Protein AF-A0A090Q521-F1 (afdb_monomer_lite)

Radius of gyration: 12.3 Å; chains: 1; bounding box: 33×26×32 Å

Secondary structure (DSSP, 8-state):
--EEEEESTTS-TT-SB-EEEPGGG--EESBGGGS--BSSPPBTTTBBTTEEEEEHHHHGGG-EEEEETTEEEEEE-B--HHHHHHTT-HHHHHH---

pLDDT: mean 95.02, std 4.48, range [63.91, 98.19]

Sequence (98 aa):
MSNYVISLKHTGKSEPVVTLWRANNAGYCCDIDRAGIYENPEEGYHIDDLNIARPKYMVDPLLKKMSYGDFKDRLMLPNTKDVWNALGHKEMAEWVTN

Structure (mmCIF, N/CA/C/O backbone):
data_AF-A0A090Q521-F1
#
_entry.id   AF-A0A090Q521-F1
#
loop_
_atom_site.group_PDB
_atom_site.id
_atom_site.type_symbol
_atom_site.label_atom_id
_atom_site.label_alt_id
_atom_site.label_comp_id
_atom_site.label_asym_id
_atom_site.label_entity_id
_atom_site.label_seq_id
_atom_site.pdbx_PDB_ins_code
_atom_site.Cartn_x
_atom_site.Cartn_y
_atom_site.Cartn_z
_atom_site.occupancy
_atom_site.B_iso_or_equiv
_atom_site.auth_seq_id
_atom_site.auth_comp_id
_atom_site.auth_asym_id
_atom_site.auth_atom_id
_atom_site.pdbx_PDB_model_num
ATOM 1 N N . MET A 1 1 ? 3.956 -11.009 -13.190 1.00 77.94 1 MET A N 1
ATOM 2 C CA . MET A 1 1 ? 2.792 -10.947 -12.267 1.00 77.94 1 MET A CA 1
ATOM 3 C C . MET A 1 1 ? 2.567 -9.484 -11.941 1.00 77.94 1 MET A C 1
ATOM 5 O O . MET A 1 1 ? 3.551 -8.789 -11.761 1.00 77.94 1 MET A O 1
ATOM 9 N N . SER A 1 2 ? 1.330 -8.997 -11.901 1.00 94.75 2 SER A N 1
ATOM 10 C CA . SER A 1 2 ? 1.056 -7.577 -11.646 1.00 94.75 2 SER A CA 1
ATOM 11 C C . SER A 1 2 ? 1.271 -7.210 -10.174 1.00 94.75 2 SER A C 1
ATOM 13 O O . SER A 1 2 ? 0.744 -7.891 -9.292 1.00 94.75 2 SER A O 1
ATOM 15 N N . ASN A 1 3 ? 2.007 -6.132 -9.912 1.00 97.62 3 ASN A N 1
ATOM 16 C CA . ASN A 1 3 ? 2.322 -5.634 -8.573 1.00 97.62 3 ASN A CA 1
ATOM 17 C C . ASN A 1 3 ? 1.835 -4.199 -8.384 1.00 97.62 3 ASN A C 1
ATOM 19 O O . ASN A 1 3 ? 1.801 -3.418 -9.335 1.00 97.62 3 ASN A O 1
ATOM 23 N N . TYR A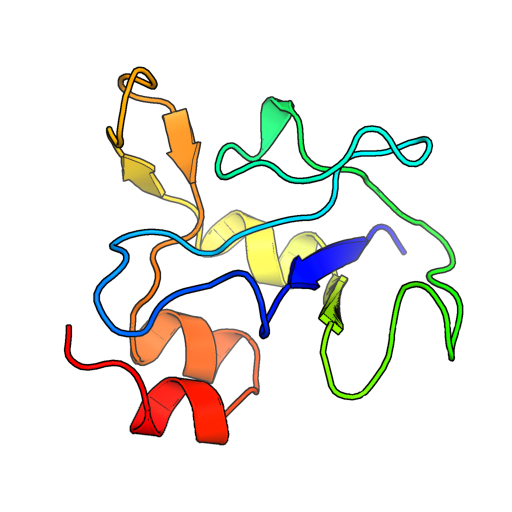 1 4 ? 1.542 -3.854 -7.136 1.00 98.12 4 TYR A N 1
ATOM 24 C CA . TYR A 1 4 ? 1.492 -2.472 -6.675 1.00 98.12 4 TYR A CA 1
ATOM 25 C C . TYR A 1 4 ? 2.805 -2.116 -5.996 1.00 98.12 4 TYR A C 1
ATOM 27 O O . TYR A 1 4 ? 3.415 -2.968 -5.349 1.00 98.12 4 TYR A O 1
ATOM 35 N N . VAL A 1 5 ? 3.210 -0.854 -6.111 1.00 97.94 5 VAL A N 1
ATOM 36 C CA . VAL A 1 5 ? 4.341 -0.308 -5.360 1.00 97.94 5 VAL A CA 1
ATOM 37 C C . VAL A 1 5 ? 3.792 0.551 -4.227 1.00 97.94 5 VAL A C 1
ATOM 39 O O . VAL A 1 5 ? 3.022 1.487 -4.448 1.00 97.94 5 VAL A O 1
ATOM 42 N N . ILE A 1 6 ? 4.162 0.184 -3.007 1.00 97.88 6 ILE A N 1
ATOM 43 C CA . ILE A 1 6 ? 3.742 0.792 -1.750 1.00 97.88 6 ILE A CA 1
ATOM 44 C C . ILE A 1 6 ? 4.895 1.649 -1.240 1.00 97.88 6 ILE A C 1
ATOM 46 O O . ILE A 1 6 ? 6.012 1.154 -1.106 1.00 97.88 6 ILE A O 1
ATOM 50 N N . SER A 1 7 ? 4.623 2.911 -0.918 1.00 97.12 7 SER A N 1
ATOM 51 C CA . SER A 1 7 ? 5.625 3.800 -0.337 1.00 97.12 7 SER A CA 1
ATOM 52 C C . SER A 1 7 ? 5.596 3.740 1.183 1.00 97.12 7 SER A C 1
ATOM 54 O O . SER A 1 7 ? 4.618 4.143 1.814 1.00 97.12 7 SER A O 1
ATOM 56 N N . LEU A 1 8 ? 6.696 3.286 1.777 1.00 96.00 8 LEU A N 1
ATOM 57 C CA . LEU A 1 8 ? 6.914 3.306 3.221 1.00 96.00 8 LEU A CA 1
ATOM 58 C C . LEU A 1 8 ? 7.172 4.740 3.696 1.00 96.00 8 LEU A C 1
ATOM 60 O O . LEU A 1 8 ? 6.585 5.190 4.673 1.00 96.00 8 LEU A O 1
ATOM 64 N N . LYS A 1 9 ? 7.987 5.497 2.948 1.00 94.38 9 LYS A N 1
ATOM 65 C CA . LYS A 1 9 ? 8.361 6.881 3.290 1.00 94.38 9 LYS A CA 1
ATOM 66 C C . LYS A 1 9 ? 7.179 7.848 3.301 1.00 94.38 9 LYS A C 1
ATOM 68 O O . LYS A 1 9 ? 7.136 8.755 4.128 1.00 94.38 9 LYS A O 1
ATOM 73 N N . HIS A 1 10 ? 6.256 7.693 2.354 1.00 94.81 10 HIS A N 1
ATOM 74 C CA . HIS A 1 10 ? 5.099 8.579 2.214 1.00 94.81 10 HIS A CA 1
ATOM 75 C C . HIS A 1 10 ? 3.847 8.058 2.927 1.00 94.81 10 HIS A C 1
ATOM 77 O O . HIS A 1 10 ? 2.799 8.699 2.847 1.00 94.81 10 HIS A O 1
ATOM 83 N N . THR A 1 11 ? 3.932 6.926 3.629 1.00 95.25 11 THR A N 1
ATOM 84 C CA . THR A 1 11 ? 2.872 6.480 4.538 1.00 95.25 11 THR A CA 1
ATOM 85 C C . THR A 1 11 ? 3.215 6.942 5.948 1.00 95.25 11 THR A C 1
ATOM 87 O O . THR A 1 11 ? 4.150 6.438 6.558 1.00 95.25 11 THR A O 1
ATOM 90 N N . GLY A 1 12 ? 2.485 7.930 6.468 1.00 92.88 12 GLY A N 1
ATOM 91 C CA . GLY A 1 12 ? 2.696 8.436 7.825 1.00 92.88 12 GLY A CA 1
ATOM 92 C C . GLY A 1 12 ? 2.147 7.495 8.906 1.00 92.88 12 GLY A C 1
ATOM 93 O O . GLY A 1 12 ? 1.231 6.713 8.667 1.00 92.88 12 GLY A O 1
ATOM 94 N N . LYS A 1 13 ? 2.679 7.603 10.130 1.00 93.44 13 LYS A N 1
ATOM 95 C CA . LYS A 1 13 ? 2.367 6.693 11.255 1.00 93.44 13 LYS A CA 1
ATOM 96 C C . LYS A 1 13 ? 0.893 6.682 11.635 1.00 93.44 13 LYS A C 1
ATOM 98 O O . LYS A 1 13 ? 0.342 5.653 12.004 1.00 93.44 13 LYS A O 1
ATOM 103 N N . SER A 1 14 ? 0.296 7.864 11.585 1.00 92.00 14 SER A N 1
ATOM 104 C CA . SER A 1 14 ? -1.088 8.123 11.971 1.00 92.00 14 SER A CA 1
ATOM 105 C C . SER A 1 14 ? -1.990 8.330 10.758 1.00 92.00 14 SER A C 1
ATOM 107 O O . SER A 1 14 ? -3.163 8.656 10.926 1.00 92.00 14 SER A O 1
ATOM 109 N N . GLU A 1 15 ? -1.456 8.157 9.544 1.00 93.44 15 GLU A N 1
ATOM 110 C CA . GLU A 1 15 ? -2.281 8.204 8.345 1.00 93.44 15 GLU A CA 1
ATOM 111 C C . GLU A 1 15 ? -3.210 6.992 8.340 1.00 93.44 15 GLU A C 1
ATOM 113 O O . GLU A 1 15 ? -2.762 5.885 8.633 1.00 93.44 15 GLU A O 1
ATOM 118 N N . PRO A 1 16 ? -4.499 7.149 8.016 1.00 95.50 16 PRO A N 1
ATOM 119 C CA . PRO A 1 16 ? -5.439 6.032 8.036 1.00 95.50 16 PRO A CA 1
ATOM 120 C C . PRO A 1 16 ? -5.265 5.086 6.838 1.00 95.50 16 PRO A C 1
ATOM 122 O O . PRO A 1 16 ? -5.815 3.983 6.839 1.00 95.50 16 PRO A O 1
ATOM 125 N N . VAL A 1 17 ? -4.519 5.503 5.810 1.00 97.25 17 VAL A N 1
ATOM 126 C CA . VAL A 1 17 ? -4.372 4.798 4.532 1.00 97.25 17 VAL A CA 1
ATOM 127 C C . VAL A 1 17 ? -2.914 4.740 4.090 1.00 97.25 17 VAL A C 1
ATOM 129 O O . VAL A 1 17 ? -2.122 5.628 4.394 1.00 97.25 17 VAL A O 1
ATOM 132 N N . VAL A 1 18 ? -2.567 3.667 3.385 1.00 97.50 18 VAL A N 1
ATOM 133 C CA . VAL A 1 18 ? -1.235 3.439 2.821 1.00 97.50 18 VAL A CA 1
ATOM 134 C C . VAL A 1 18 ? -1.077 4.212 1.513 1.00 97.50 18 VAL A C 1
ATOM 136 O O . VAL A 1 18 ? -1.994 4.264 0.690 1.00 97.50 18 VAL A O 1
ATOM 139 N N . THR A 1 19 ? 0.111 4.772 1.301 1.00 97.75 19 THR A N 1
ATOM 140 C CA . THR A 1 19 ? 0.467 5.495 0.080 1.00 97.75 19 THR A CA 1
ATOM 141 C C . THR A 1 19 ? 1.022 4.546 -0.985 1.00 97.75 19 THR A C 1
ATOM 143 O O . THR A 1 19 ? 1.909 3.735 -0.726 1.00 97.75 19 THR A O 1
ATOM 146 N N . LEU A 1 20 ? 0.525 4.678 -2.212 1.00 97.75 20 LEU A N 1
ATOM 147 C CA . LEU A 1 20 ? 0.882 3.886 -3.388 1.00 97.75 20 LEU A CA 1
ATOM 148 C C . LEU A 1 20 ? 1.539 4.770 -4.453 1.00 97.75 20 LEU A C 1
ATOM 150 O O . LEU A 1 20 ? 1.257 5.967 -4.542 1.00 97.75 20 LEU A O 1
ATOM 154 N N . TRP A 1 21 ? 2.388 4.184 -5.292 1.00 97.69 21 TRP A N 1
ATOM 155 C CA . TRP A 1 21 ? 2.908 4.860 -6.482 1.00 97.69 21 TRP A CA 1
ATOM 156 C C . TRP A 1 21 ? 1.880 4.858 -7.609 1.00 97.69 21 TRP A C 1
ATOM 158 O O . TRP A 1 21 ? 1.167 3.875 -7.817 1.00 97.69 21 TRP A O 1
ATOM 168 N N . ARG A 1 22 ? 1.851 5.942 -8.385 1.00 97.38 22 ARG A N 1
ATOM 169 C CA . ARG A 1 22 ? 1.132 6.021 -9.659 1.00 97.38 22 ARG A CA 1
ATOM 170 C C . ARG A 1 22 ? 2.031 5.589 -10.812 1.00 97.38 22 ARG A C 1
ATOM 172 O O . ARG A 1 22 ? 3.238 5.821 -10.790 1.00 97.38 22 ARG A O 1
ATOM 179 N N . ALA A 1 23 ? 1.417 5.055 -11.865 1.00 94.31 23 ALA A N 1
ATOM 180 C CA . ALA A 1 23 ? 2.120 4.734 -13.104 1.00 94.31 23 ALA A CA 1
ATOM 181 C C . ALA A 1 23 ? 2.782 5.973 -13.739 1.00 94.31 23 ALA A C 1
ATOM 183 O O . ALA A 1 23 ? 2.356 7.110 -13.515 1.00 94.31 23 ALA A O 1
ATOM 184 N N . ASN A 1 24 ? 3.787 5.735 -14.589 1.00 89.81 24 ASN A N 1
ATOM 185 C CA . ASN A 1 24 ? 4.445 6.756 -15.414 1.00 89.81 24 ASN A CA 1
ATOM 186 C C . ASN A 1 24 ? 5.004 7.943 -14.611 1.00 89.81 24 ASN A C 1
ATOM 188 O O . ASN A 1 24 ? 4.920 9.087 -15.052 1.00 89.81 24 ASN A O 1
ATOM 192 N N . ASN A 1 25 ? 5.542 7.680 -13.417 1.00 86.19 25 ASN A N 1
ATOM 193 C CA . ASN A 1 25 ? 6.160 8.685 -12.543 1.00 86.19 25 ASN A CA 1
ATOM 194 C C . ASN A 1 25 ? 5.227 9.847 -12.177 1.00 86.19 25 ASN A C 1
ATOM 196 O O . ASN A 1 25 ? 5.676 10.952 -11.882 1.00 86.19 25 ASN A O 1
ATOM 200 N N . ALA A 1 26 ? 3.916 9.595 -12.150 1.00 93.31 26 ALA A N 1
ATOM 201 C CA . ALA A 1 26 ? 2.901 10.603 -11.853 1.00 93.31 26 ALA A CA 1
ATOM 202 C C . ALA A 1 26 ? 2.750 10.908 -10.344 1.00 93.31 26 ALA A C 1
ATOM 204 O O . ALA A 1 26 ? 1.749 11.494 -9.924 1.00 93.31 26 ALA A O 1
ATOM 205 N N . GLY A 1 27 ? 3.726 10.505 -9.523 1.00 94.94 27 GLY A N 1
ATOM 206 C CA . GLY A 1 27 ? 3.740 10.697 -8.074 1.00 94.94 27 GLY A CA 1
ATOM 207 C C . GLY A 1 27 ? 2.971 9.616 -7.314 1.00 94.94 27 GLY A C 1
ATOM 208 O O . GLY A 1 27 ? 2.997 8.445 -7.685 1.00 94.94 27 GLY A O 1
ATOM 209 N N . TYR A 1 28 ? 2.290 10.016 -6.239 1.00 96.38 28 TYR A N 1
ATOM 210 C CA . TYR A 1 28 ? 1.680 9.106 -5.267 1.00 96.38 28 TYR A CA 1
ATOM 211 C C . TYR A 1 28 ? 0.146 9.229 -5.207 1.00 96.38 28 TYR A C 1
ATOM 213 O O . TYR A 1 28 ? -0.448 10.243 -5.595 1.00 96.38 28 TYR A O 1
ATOM 221 N N . CYS A 1 29 ? -0.531 8.189 -4.730 1.00 97.12 29 CYS A N 1
ATOM 222 C CA . CYS A 1 29 ? -1.970 8.171 -4.452 1.00 97.12 29 CYS A CA 1
ATOM 223 C C . CYS A 1 29 ? -2.292 7.307 -3.231 1.00 97.12 29 CYS A C 1
ATOM 225 O O . CYS A 1 29 ? -1.447 6.571 -2.738 1.00 97.12 29 CYS A O 1
ATOM 227 N N . CYS A 1 30 ? -3.533 7.385 -2.764 1.00 96.19 30 CYS A N 1
ATOM 228 C CA . CYS A 1 30 ? -4.076 6.520 -1.714 1.00 96.19 30 CYS A CA 1
ATOM 229 C C . CYS A 1 30 ? -5.241 5.648 -2.212 1.00 96.19 30 CYS A C 1
ATOM 231 O O . CYS A 1 30 ? -5.606 4.681 -1.549 1.00 96.19 30 CYS A O 1
ATOM 233 N N . ASP A 1 31 ? -5.816 5.963 -3.379 1.00 95.00 31 ASP A N 1
ATOM 234 C CA . ASP A 1 31 ? -6.852 5.1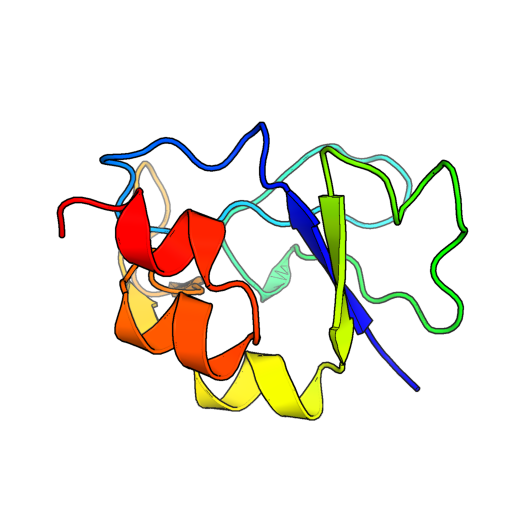63 -4.024 1.00 95.00 31 ASP A CA 1
ATOM 235 C C . ASP A 1 31 ? -6.257 4.178 -5.034 1.00 95.00 31 ASP A C 1
ATOM 237 O O . ASP A 1 31 ? -5.330 4.499 -5.782 1.00 95.00 31 ASP A O 1
ATOM 241 N N . ILE A 1 32 ? -6.812 2.968 -5.059 1.00 96.25 32 I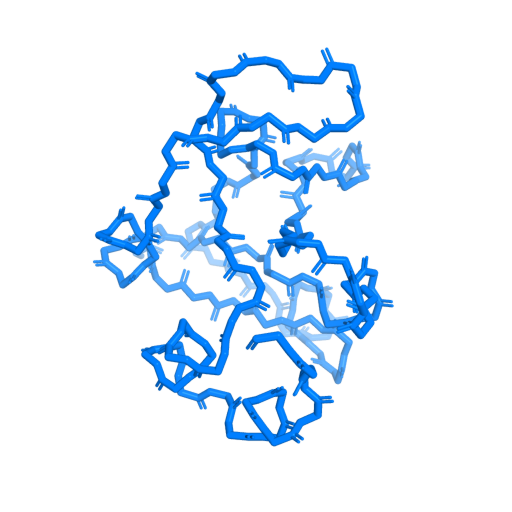LE A N 1
ATOM 242 C CA . ILE A 1 32 ? -6.295 1.884 -5.895 1.00 96.25 32 ILE A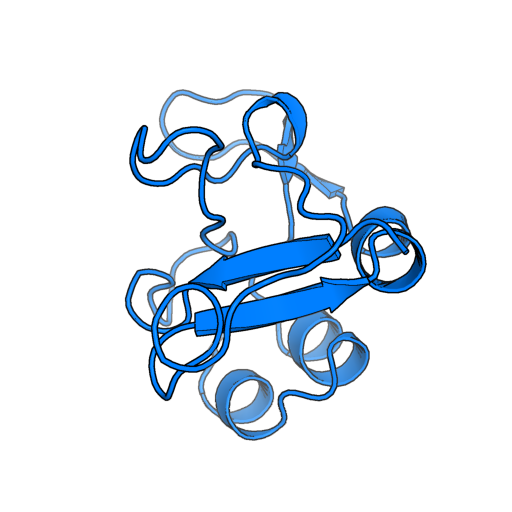 CA 1
ATOM 243 C C . ILE A 1 32 ? -6.525 2.123 -7.393 1.00 96.25 32 ILE A C 1
ATOM 245 O O . ILE A 1 32 ? -5.741 1.646 -8.210 1.00 96.25 32 ILE A O 1
ATOM 249 N N . ASP A 1 33 ? -7.564 2.883 -7.757 1.00 95.19 33 ASP A N 1
ATOM 250 C CA . ASP A 1 33 ? -7.932 3.157 -9.153 1.00 95.19 33 ASP A CA 1
ATOM 251 C C . ASP A 1 33 ? -6.857 3.994 -9.868 1.00 95.19 33 ASP A C 1
ATOM 253 O O . ASP A 1 33 ? -6.714 3.923 -11.088 1.00 95.19 33 ASP A O 1
ATOM 257 N N . ARG A 1 34 ? -6.094 4.793 -9.110 1.00 96.12 34 ARG A N 1
ATOM 258 C CA . ARG A 1 34 ? -4.978 5.609 -9.612 1.00 96.12 34 ARG A CA 1
ATOM 259 C C . ARG A 1 34 ? -3.605 4.975 -9.396 1.00 96.12 34 ARG A C 1
ATOM 261 O O . ARG A 1 34 ? -2.616 5.526 -9.886 1.00 96.12 34 ARG A O 1
ATOM 268 N N . ALA A 1 35 ? -3.529 3.859 -8.675 1.00 97.31 35 ALA A N 1
ATOM 269 C CA . ALA A 1 35 ? -2.271 3.182 -8.401 1.00 97.31 35 ALA A CA 1
ATOM 270 C C . ALA A 1 35 ? -1.686 2.570 -9.681 1.00 97.31 35 ALA A C 1
ATOM 272 O O . ALA A 1 35 ? -2.395 2.003 -10.514 1.00 97.31 35 ALA A O 1
ATOM 273 N N . GLY A 1 36 ? -0.369 2.680 -9.833 1.00 97.38 36 GLY A N 1
ATOM 274 C CA . GLY A 1 36 ? 0.355 2.043 -10.922 1.00 97.38 36 GLY A CA 1
ATOM 275 C C . GLY A 1 36 ? 0.375 0.529 -10.759 1.00 97.38 36 GLY A C 1
ATOM 276 O O . GLY A 1 36 ? 0.516 0.016 -9.649 1.00 97.38 36 GLY A O 1
ATOM 277 N N . ILE A 1 37 ? 0.251 -0.182 -11.879 1.00 97.19 37 ILE A N 1
ATOM 278 C CA . ILE A 1 37 ? 0.368 -1.637 -11.937 1.00 97.19 37 ILE A CA 1
ATOM 279 C C . ILE A 1 37 ? 1.654 -1.979 -12.683 1.00 97.19 37 ILE A C 1
ATOM 281 O O . ILE A 1 37 ? 1.822 -1.597 -13.839 1.00 97.19 37 ILE A O 1
ATOM 285 N N . TYR A 1 38 ? 2.542 -2.720 -12.023 1.00 96.00 38 TYR A N 1
ATOM 286 C CA . TYR A 1 38 ? 3.889 -3.007 -12.509 1.00 96.00 38 TYR A CA 1
ATOM 287 C C . TYR A 1 38 ? 4.083 -4.512 -12.669 1.00 96.00 38 TYR A C 1
ATOM 289 O O . TYR A 1 38 ? 4.007 -5.266 -11.697 1.00 96.00 38 TYR A O 1
ATOM 297 N N . GLU A 1 39 ? 4.330 -4.974 -13.893 1.00 95.69 39 GLU A N 1
ATOM 298 C CA . GLU A 1 39 ? 4.601 -6.396 -14.147 1.00 95.69 39 GLU A CA 1
ATOM 299 C C . GLU A 1 39 ? 5.994 -6.813 -13.675 1.00 95.69 39 GLU A C 1
ATOM 301 O O . GLU A 1 39 ? 6.152 -7.901 -13.122 1.00 95.69 39 GLU A O 1
ATOM 306 N N . ASN A 1 40 ? 6.969 -5.920 -13.866 1.00 94.31 40 ASN A N 1
ATOM 307 C CA . ASN A 1 40 ? 8.372 -6.100 -13.513 1.00 94.31 40 ASN A CA 1
ATOM 308 C C . ASN A 1 40 ? 8.842 -4.851 -12.746 1.00 94.31 40 ASN A C 1
ATOM 310 O O . ASN A 1 40 ? 9.423 -3.954 -13.353 1.00 94.31 40 ASN A O 1
ATOM 314 N N . PRO A 1 41 ? 8.506 -4.719 -11.450 1.00 93.94 41 PRO A N 1
ATOM 315 C CA . PRO A 1 41 ? 9.047 -3.643 -10.627 1.00 93.94 41 PRO A CA 1
ATOM 316 C C . PRO A 1 41 ? 10.582 -3.731 -10.587 1.00 93.94 41 PRO A C 1
ATOM 318 O O . PRO A 1 41 ? 11.153 -4.819 -10.590 1.00 93.94 41 PRO A O 1
ATOM 321 N N . GLU A 1 42 ? 11.234 -2.574 -10.577 1.00 94.25 42 GLU A N 1
ATOM 322 C CA . GLU A 1 42 ? 12.686 -2.438 -10.737 1.00 94.25 42 GLU A CA 1
ATOM 323 C C . GLU A 1 42 ? 13.362 -2.233 -9.375 1.00 94.25 42 GLU A C 1
ATOM 325 O O . GLU A 1 42 ? 12.976 -1.336 -8.621 1.00 94.25 42 GLU A O 1
ATOM 330 N N . GLU A 1 43 ? 14.378 -3.041 -9.070 1.00 95.19 43 GLU A N 1
ATOM 331 C CA . GLU A 1 43 ? 15.228 -2.882 -7.881 1.00 95.19 43 GLU A CA 1
ATOM 332 C C . GLU A 1 43 ? 16.043 -1.584 -7.958 1.00 95.19 43 GLU A C 1
ATOM 334 O O . GLU A 1 43 ? 16.578 -1.231 -9.009 1.00 95.19 43 GLU A O 1
ATOM 339 N N . GLY A 1 44 ? 16.134 -0.860 -6.844 1.00 92.00 44 GLY A N 1
ATOM 340 C CA . GLY A 1 44 ? 16.770 0.457 -6.769 1.00 92.00 44 GLY A CA 1
ATOM 341 C C . GLY A 1 44 ? 15.933 1.601 -7.352 1.00 92.00 44 GLY A C 1
ATOM 342 O O . GLY A 1 44 ? 16.391 2.744 -7.335 1.00 92.00 44 GLY A O 1
ATOM 343 N N . TYR A 1 45 ? 14.725 1.316 -7.857 1.00 90.94 45 TYR A N 1
ATOM 344 C CA . TYR A 1 45 ? 13.796 2.338 -8.340 1.00 90.94 45 TYR A CA 1
ATOM 345 C C . TYR A 1 45 ? 12.389 2.198 -7.756 1.00 90.94 45 TYR A C 1
ATOM 347 O O . TYR A 1 45 ? 11.937 3.065 -7.016 1.00 90.94 45 TYR A O 1
ATOM 355 N N . HIS A 1 46 ? 11.698 1.103 -8.067 1.00 93.56 46 HIS A N 1
ATOM 356 C CA . HIS A 1 46 ? 10.380 0.790 -7.511 1.00 93.56 46 HIS A CA 1
ATOM 357 C C . HIS A 1 46 ? 10.482 0.053 -6.169 1.00 93.56 46 HIS A C 1
ATOM 359 O O . HIS A 1 46 ? 9.549 0.096 -5.368 1.00 93.56 46 HIS A O 1
ATOM 365 N N . ILE A 1 47 ? 11.584 -0.668 -5.962 1.00 95.19 47 ILE A N 1
ATOM 366 C CA . ILE A 1 47 ? 11.862 -1.460 -4.766 1.00 95.19 47 ILE A CA 1
ATOM 367 C C . ILE A 1 47 ? 13.168 -0.945 -4.167 1.00 95.19 47 ILE A C 1
ATOM 369 O O . ILE A 1 47 ? 14.205 -0.980 -4.825 1.00 95.19 47 ILE A O 1
ATOM 373 N N . ASP A 1 48 ? 13.100 -0.435 -2.944 1.00 94.94 48 ASP A N 1
ATOM 374 C CA . ASP A 1 48 ? 14.232 0.079 -2.174 1.00 94.94 48 ASP A CA 1
ATOM 375 C C . ASP A 1 48 ? 13.859 0.150 -0.679 1.00 94.94 48 ASP A C 1
ATOM 377 O O . ASP A 1 48 ? 12.794 -0.306 -0.263 1.00 94.94 48 ASP A O 1
ATOM 381 N N . ASP A 1 49 ? 14.709 0.757 0.150 1.00 93.44 49 ASP A N 1
ATOM 382 C CA . ASP A 1 49 ? 14.438 0.922 1.588 1.00 93.44 49 ASP A CA 1
ATOM 383 C C . ASP A 1 49 ? 13.204 1.799 1.883 1.00 93.44 49 ASP A C 1
ATOM 385 O O . ASP A 1 49 ? 12.723 1.866 3.014 1.00 93.44 49 ASP A O 1
ATOM 389 N N . LEU A 1 50 ? 12.692 2.517 0.882 1.00 94.50 50 LEU A N 1
ATOM 390 C CA . LEU A 1 50 ? 11.595 3.467 1.018 1.00 94.50 50 LEU A CA 1
ATOM 391 C C . LEU A 1 50 ? 10.296 2.947 0.399 1.00 94.50 50 LEU A C 1
ATOM 393 O O . LEU A 1 50 ? 9.238 3.535 0.655 1.00 94.50 50 LEU A O 1
ATOM 397 N N . ASN A 1 51 ? 10.353 1.888 -0.411 1.00 96.56 51 ASN A N 1
ATOM 398 C CA . ASN A 1 51 ? 9.242 1.387 -1.206 1.00 96.56 51 ASN A CA 1
ATOM 399 C C . ASN A 1 51 ? 9.311 -0.132 -1.389 1.00 96.56 51 ASN A C 1
ATOM 401 O O . ASN A 1 51 ? 10.358 -0.707 -1.665 1.00 96.56 51 ASN A O 1
ATOM 405 N N . ILE A 1 52 ? 8.153 -0.787 -1.323 1.00 96.94 52 ILE A N 1
ATOM 406 C CA . ILE A 1 52 ? 8.037 -2.229 -1.557 1.00 96.94 52 ILE A CA 1
ATOM 407 C C . ILE A 1 52 ? 7.077 -2.512 -2.705 1.00 96.94 52 ILE A C 1
ATOM 409 O O . ILE A 1 52 ? 6.009 -1.910 -2.799 1.00 96.94 52 ILE A O 1
ATOM 413 N N . ALA A 1 53 ? 7.400 -3.500 -3.536 1.00 97.50 53 ALA A N 1
ATOM 414 C CA . ALA A 1 53 ? 6.442 -4.063 -4.479 1.00 97.50 53 ALA A CA 1
ATOM 415 C C . ALA A 1 53 ? 5.716 -5.257 -3.851 1.00 97.50 53 ALA A C 1
ATOM 417 O O . ALA A 1 53 ? 6.340 -6.131 -3.237 1.00 97.50 53 ALA A O 1
ATOM 418 N N . ARG A 1 54 ? 4.390 -5.314 -4.003 1.00 97.56 54 ARG A N 1
ATOM 419 C CA . ARG A 1 54 ? 3.582 -6.459 -3.569 1.00 97.56 54 ARG A CA 1
ATOM 420 C C . ARG A 1 54 ? 2.627 -6.921 -4.665 1.00 97.56 54 ARG A C 1
ATOM 422 O O . ARG A 1 54 ? 2.018 -6.079 -5.332 1.00 97.56 54 ARG A O 1
ATOM 429 N N . PRO A 1 55 ? 2.461 -8.245 -4.847 1.00 97.06 55 PRO A N 1
ATOM 430 C CA . PRO A 1 55 ? 1.565 -8.765 -5.864 1.00 97.06 55 PRO A CA 1
ATOM 431 C C . PRO A 1 55 ? 0.126 -8.302 -5.659 1.00 97.06 55 PRO A C 1
ATOM 433 O O . PRO A 1 55 ? -0.398 -8.315 -4.545 1.00 97.06 55 PRO A O 1
ATOM 436 N N . LYS A 1 56 ? -0.551 -7.979 -6.759 1.00 97.19 56 LYS A N 1
ATOM 437 C CA . LYS A 1 56 ? -1.939 -7.511 -6.753 1.00 97.19 56 LYS A CA 1
ATOM 438 C C . LYS A 1 56 ? -2.890 -8.486 -6.048 1.00 97.19 56 LYS A C 1
ATOM 440 O O . LYS A 1 56 ? -3.721 -8.052 -5.264 1.00 97.19 56 LYS A O 1
ATOM 445 N N . TYR A 1 57 ? -2.702 -9.798 -6.221 1.00 96.25 57 TYR A N 1
ATOM 446 C CA . TYR A 1 57 ? -3.521 -10.816 -5.544 1.00 96.25 57 TYR A CA 1
ATOM 447 C C . TYR A 1 57 ? -3.387 -10.805 -4.010 1.00 96.25 57 TYR A C 1
ATOM 449 O O . TYR A 1 57 ? -4.278 -11.291 -3.321 1.00 96.25 57 TYR A O 1
ATOM 457 N N . MET A 1 58 ? -2.275 -10.290 -3.475 1.00 97.00 58 MET A N 1
ATOM 458 C CA . MET A 1 58 ? -2.048 -10.142 -2.036 1.00 97.00 58 MET A CA 1
ATOM 459 C C . MET A 1 58 ? -2.665 -8.841 -1.514 1.00 97.00 58 MET A C 1
ATOM 461 O O . MET A 1 58 ? -3.177 -8.812 -0.401 1.00 97.00 58 MET A O 1
ATOM 465 N N . VAL A 1 59 ? -2.628 -7.774 -2.318 1.00 97.75 59 VAL A N 1
ATOM 466 C CA . VAL A 1 59 ? -3.110 -6.439 -1.934 1.00 97.75 59 VAL A CA 1
ATOM 467 C C . VAL A 1 59 ? -4.626 -6.308 -2.087 1.00 97.75 59 VAL A C 1
ATOM 469 O O . VAL A 1 59 ? -5.281 -5.805 -1.179 1.00 97.75 59 VAL A O 1
ATOM 472 N N . ASP A 1 60 ? -5.196 -6.772 -3.202 1.00 97.81 60 ASP A N 1
ATOM 473 C CA . ASP A 1 60 ? -6.616 -6.586 -3.534 1.00 97.81 60 ASP A CA 1
ATOM 474 C C . ASP A 1 60 ? -7.584 -7.049 -2.428 1.00 97.81 60 ASP A C 1
ATOM 476 O O . ASP A 1 60 ? -8.517 -6.304 -2.122 1.00 97.81 60 ASP A O 1
ATOM 480 N N . PRO A 1 61 ? -7.382 -8.212 -1.771 1.00 98.12 61 PRO A N 1
ATOM 481 C CA . PRO A 1 61 ? -8.268 -8.666 -0.696 1.00 98.12 61 PRO A CA 1
ATOM 482 C C . PRO A 1 61 ? -8.230 -7.795 0.569 1.00 98.12 61 PRO A C 1
ATOM 484 O O . PRO A 1 61 ? -9.112 -7.912 1.416 1.00 98.12 61 PRO A O 1
ATOM 487 N N . LEU A 1 62 ? -7.206 -6.951 0.725 1.00 98.19 62 LEU A N 1
ATOM 488 C CA . LEU A 1 62 ? -7.000 -6.098 1.900 1.00 98.19 62 LEU A CA 1
ATOM 489 C C . LEU A 1 62 ? -7.641 -4.712 1.741 1.00 98.19 62 LEU A C 1
ATOM 491 O O . LEU A 1 62 ? -7.709 -3.947 2.707 1.00 98.19 62 LEU A O 1
ATOM 495 N N . LEU A 1 63 ? -8.102 -4.377 0.534 1.00 97.94 63 LEU A N 1
ATOM 496 C CA . LEU A 1 63 ? -8.699 -3.083 0.232 1.00 97.94 63 LEU A CA 1
ATOM 497 C C . LEU A 1 63 ? -10.036 -2.911 0.953 1.00 97.94 63 LEU A C 1
ATOM 499 O O . LEU A 1 63 ? -10.867 -3.818 1.014 1.00 97.94 63 LEU A O 1
ATOM 503 N N . LYS A 1 64 ? -10.280 -1.699 1.449 1.00 97.94 64 LYS A N 1
ATOM 504 C CA . LYS A 1 64 ? -11.561 -1.305 2.042 1.00 97.94 64 LYS A CA 1
ATOM 505 C C . LYS A 1 64 ? -12.067 -0.035 1.382 1.00 97.94 64 LYS A C 1
ATOM 507 O O . LYS A 1 64 ? -11.286 0.826 0.985 1.00 97.94 64 LYS A O 1
ATOM 512 N N . LYS A 1 65 ? -13.393 0.094 1.284 1.00 97.94 65 LYS A N 1
ATOM 513 C CA . LYS A 1 65 ? -14.009 1.379 0.945 1.00 97.94 65 LYS A CA 1
ATOM 514 C C . LYS A 1 65 ? -13.808 2.332 2.116 1.00 97.94 65 LYS A C 1
ATOM 516 O O . LYS A 1 65 ? -14.249 2.041 3.225 1.00 97.94 65 LYS A O 1
ATOM 521 N N . MET A 1 66 ? -13.115 3.433 1.865 1.00 96.56 66 MET A N 1
ATOM 522 C CA . MET A 1 66 ? -12.752 4.436 2.859 1.00 96.56 66 MET A CA 1
ATOM 523 C C . MET A 1 66 ? -12.889 5.838 2.262 1.00 96.56 66 MET A C 1
ATOM 525 O O . MET A 1 66 ? -12.940 6.018 1.043 1.00 96.56 66 MET A O 1
ATOM 529 N N . SER A 1 67 ? -12.941 6.833 3.143 1.00 95.69 67 SER A N 1
ATOM 530 C CA . SER A 1 67 ? -12.863 8.245 2.775 1.00 95.69 67 SER A CA 1
ATOM 531 C C . SER A 1 67 ? -11.659 8.872 3.469 1.00 95.69 67 SER A C 1
ATOM 533 O O . SER A 1 67 ? -11.449 8.639 4.659 1.00 95.69 67 SER A O 1
ATOM 535 N N . TYR A 1 68 ? -10.865 9.639 2.728 1.00 94.06 68 TYR A N 1
ATOM 536 C CA . TYR A 1 68 ? -9.648 10.279 3.224 1.00 94.06 68 TYR A CA 1
ATOM 537 C C . TYR A 1 68 ? -9.300 11.500 2.363 1.00 94.06 68 TYR A C 1
ATOM 539 O O . TYR A 1 68 ? -9.282 11.412 1.134 1.00 94.06 68 TYR A O 1
ATOM 547 N N . GLY A 1 69 ? -9.041 12.644 3.004 1.00 90.81 69 GLY A N 1
ATOM 548 C CA . GLY A 1 69 ? -8.914 13.929 2.311 1.00 90.81 69 GLY A CA 1
ATOM 549 C C . GLY A 1 69 ? -10.157 14.233 1.465 1.00 90.81 69 GLY A C 1
ATOM 550 O O . GLY A 1 69 ? -11.285 14.115 1.944 1.00 90.81 69 GLY A O 1
ATOM 551 N N . ASP A 1 70 ? -9.948 14.560 0.189 1.00 91.81 70 ASP A N 1
ATOM 552 C CA . ASP A 1 70 ? -11.026 14.838 -0.775 1.00 91.81 70 ASP A CA 1
ATOM 553 C C . ASP A 1 70 ? -11.653 13.575 -1.395 1.00 91.81 70 ASP A C 1
ATOM 555 O O . ASP A 1 70 ? -12.639 13.649 -2.135 1.00 91.81 70 ASP A O 1
ATOM 559 N N . PHE A 1 71 ? -11.094 12.394 -1.124 1.00 93.25 71 PHE A N 1
ATOM 560 C CA . PHE A 1 71 ? -11.579 11.139 -1.685 1.00 93.25 71 PHE A CA 1
ATOM 561 C C . PHE A 1 71 ? -12.701 10.565 -0.823 1.00 93.25 71 PHE A C 1
ATOM 563 O O . PHE A 1 71 ? -12.523 10.335 0.373 1.00 93.25 71 PHE A O 1
ATOM 570 N N . LYS A 1 72 ? -13.844 10.280 -1.454 1.00 95.62 72 LYS A N 1
ATOM 571 C CA . LYS A 1 72 ? -15.017 9.674 -0.812 1.00 95.62 72 LYS A CA 1
ATOM 572 C C . LYS A 1 72 ? -15.303 8.289 -1.379 1.00 95.62 72 LYS A C 1
ATOM 574 O O . LYS A 1 72 ? -15.305 8.126 -2.600 1.00 95.62 72 LYS A O 1
ATOM 5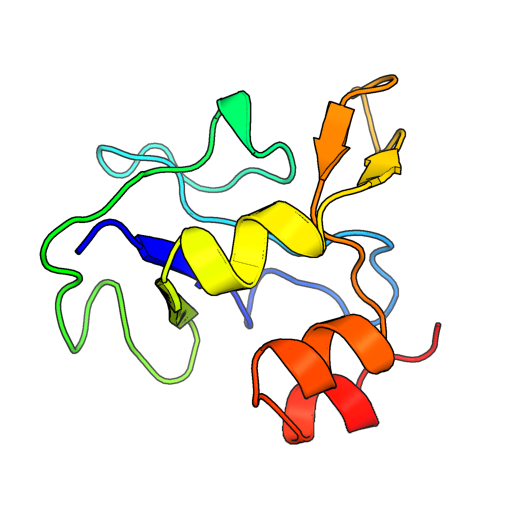79 N N . ASP A 1 73 ? -15.540 7.331 -0.485 1.00 95.12 73 ASP A N 1
ATOM 580 C CA . ASP A 1 73 ? -15.941 5.945 -0.776 1.00 95.12 73 ASP A CA 1
ATOM 581 C C . ASP A 1 73 ? -15.071 5.234 -1.828 1.00 95.12 73 ASP A C 1
ATOM 583 O O . ASP A 1 73 ? -15.565 4.507 -2.697 1.00 95.12 73 ASP A O 1
ATOM 587 N N . ARG A 1 74 ? -13.751 5.435 -1.750 1.00 97.56 74 ARG A N 1
ATOM 588 C CA . ARG A 1 74 ? -12.773 4.810 -2.651 1.00 97.56 74 ARG A CA 1
ATOM 589 C C . ARG A 1 74 ? -12.173 3.561 -2.033 1.00 97.56 74 ARG A C 1
ATOM 591 O O . ARG A 1 74 ? -12.055 3.461 -0.815 1.00 97.56 74 ARG A O 1
ATOM 598 N N . LEU A 1 75 ? -11.780 2.615 -2.882 1.00 98.12 75 LEU A N 1
ATOM 599 C CA . LEU A 1 75 ? -10.988 1.471 -2.449 1.00 98.12 75 LEU A CA 1
ATOM 600 C C . LEU A 1 75 ? -9.570 1.943 -2.135 1.00 98.12 75 LEU A C 1
ATOM 602 O O . LEU A 1 75 ? -8.853 2.426 -3.012 1.00 98.12 75 LEU A O 1
ATOM 606 N N . MET A 1 76 ? -9.201 1.817 -0.869 1.00 98.19 76 MET A N 1
ATOM 607 C CA . MET A 1 76 ? -7.906 2.205 -0.327 1.00 98.19 76 MET A CA 1
ATOM 608 C C . MET A 1 76 ? -7.364 1.065 0.526 1.00 98.19 76 MET A C 1
ATOM 610 O O . MET A 1 76 ? -8.117 0.200 0.984 1.00 98.19 76 MET A O 1
ATOM 614 N N . LEU A 1 77 ? -6.056 1.068 0.750 1.00 97.75 77 LEU A N 1
ATOM 615 C CA . LEU A 1 77 ? -5.401 0.095 1.611 1.00 97.75 77 LEU A CA 1
ATOM 616 C C . LEU A 1 77 ? -5.291 0.678 3.033 1.00 97.75 77 LEU A C 1
ATOM 618 O O . LEU A 1 77 ? -4.604 1.686 3.204 1.00 97.75 77 LEU A O 1
ATOM 622 N N . PRO A 1 78 ? -5.966 0.107 4.050 1.00 97.75 78 PRO A N 1
ATOM 623 C CA . PRO A 1 78 ? -5.916 0.640 5.410 1.00 97.75 78 PRO A CA 1
ATOM 624 C C . PRO A 1 78 ? -4.509 0.532 6.000 1.00 97.75 78 PRO A C 1
ATOM 626 O O . PRO A 1 78 ? -3.896 -0.533 5.951 1.00 97.75 78 PRO A O 1
ATOM 629 N N . ASN A 1 79 ? -4.018 1.595 6.628 1.00 97.44 79 ASN A N 1
ATOM 630 C CA . ASN A 1 79 ? -2.700 1.605 7.266 1.00 97.44 79 ASN A CA 1
ATOM 631 C C . ASN A 1 79 ? -2.754 0.970 8.663 1.00 97.44 79 ASN A C 1
ATOM 633 O O . ASN A 1 79 ? -2.605 1.658 9.658 1.00 97.44 79 ASN A O 1
ATOM 637 N N . THR A 1 80 ? -3.045 -0.325 8.757 1.00 97.38 80 THR A N 1
ATOM 638 C CA . THR A 1 80 ? -3.254 -1.015 10.046 1.00 97.38 80 THR A CA 1
ATOM 639 C C . THR A 1 80 ? -2.228 -2.114 10.258 1.00 97.38 80 THR A C 1
ATOM 641 O O . THR A 1 80 ? -1.678 -2.655 9.294 1.00 97.38 80 THR A O 1
ATOM 644 N N . LYS A 1 81 ? -2.012 -2.498 11.520 1.00 96.88 81 LYS A N 1
ATOM 645 C CA . LYS A 1 81 ? -1.104 -3.594 11.879 1.00 96.88 81 LYS A CA 1
ATOM 646 C C . LYS A 1 81 ? -1.417 -4.888 11.122 1.00 96.88 81 LYS A C 1
ATOM 648 O O . LYS A 1 81 ? -0.509 -5.529 10.598 1.00 96.88 81 LYS A O 1
ATOM 653 N N . ASP A 1 82 ? -2.694 -5.248 11.020 1.00 96.94 82 ASP A N 1
ATOM 654 C CA . ASP A 1 82 ? -3.132 -6.470 10.335 1.00 96.94 82 ASP A CA 1
ATOM 655 C C . ASP A 1 82 ? -2.822 -6.437 8.836 1.00 96.94 82 ASP A C 1
ATOM 657 O O . ASP A 1 82 ? -2.358 -7.432 8.277 1.00 96.94 82 ASP A O 1
ATOM 661 N N . VAL A 1 83 ? -3.009 -5.282 8.193 1.00 97.62 83 VAL A N 1
ATOM 662 C CA . VAL A 1 83 ? -2.667 -5.101 6.777 1.00 97.62 83 VAL A CA 1
ATOM 663 C C . VAL A 1 83 ? -1.159 -5.224 6.569 1.00 97.62 83 VAL A C 1
ATOM 665 O O . VAL A 1 83 ? -0.731 -5.977 5.699 1.00 97.62 83 VAL A O 1
ATOM 668 N N . TRP A 1 84 ? -0.334 -4.570 7.389 1.00 97.56 84 TRP A N 1
ATOM 669 C CA . TRP A 1 84 ? 1.124 -4.684 7.267 1.00 97.56 84 TRP A CA 1
ATOM 670 C C . TRP A 1 84 ? 1.646 -6.097 7.530 1.00 97.56 84 TRP A C 1
ATOM 672 O O . TRP A 1 84 ? 2.552 -6.554 6.830 1.00 97.56 84 TRP A O 1
ATOM 682 N N . ASN A 1 85 ? 1.041 -6.822 8.473 1.00 96.88 85 ASN A N 1
ATOM 683 C CA . ASN A 1 85 ? 1.329 -8.238 8.687 1.00 96.88 85 ASN A CA 1
ATOM 684 C C . ASN A 1 85 ? 0.978 -9.080 7.453 1.00 96.88 85 ASN A C 1
ATOM 686 O O . ASN A 1 85 ? 1.792 -9.902 7.033 1.00 96.88 85 ASN A O 1
ATOM 690 N N . ALA A 1 86 ? -0.187 -8.852 6.840 1.00 96.88 86 ALA A N 1
ATOM 691 C CA . ALA A 1 86 ? -0.604 -9.553 5.625 1.00 96.88 86 ALA A CA 1
ATOM 692 C C . ALA A 1 86 ? 0.303 -9.246 4.417 1.00 96.88 86 ALA A C 1
ATOM 694 O O . ALA A 1 86 ? 0.535 -10.118 3.582 1.00 96.88 86 ALA A O 1
ATOM 695 N N . LEU A 1 87 ? 0.874 -8.039 4.355 1.00 96.31 87 LEU A N 1
ATOM 696 C CA . LEU A 1 87 ? 1.886 -7.645 3.366 1.00 96.31 87 LEU A CA 1
ATOM 697 C C . LEU A 1 87 ? 3.299 -8.162 3.695 1.00 96.31 87 LEU A C 1
ATOM 699 O O . LEU A 1 87 ? 4.238 -7.933 2.924 1.00 96.31 87 LEU A O 1
ATOM 703 N N . GLY A 1 88 ? 3.479 -8.825 4.840 1.00 95.62 88 GLY A N 1
ATOM 704 C CA . GLY A 1 88 ? 4.762 -9.354 5.293 1.00 95.62 88 GLY A CA 1
ATOM 705 C C . GLY A 1 88 ? 5.773 -8.288 5.725 1.00 95.62 88 GLY A C 1
ATOM 706 O O . GLY A 1 88 ? 6.969 -8.557 5.674 1.00 95.62 88 GLY A O 1
ATOM 707 N N . HIS A 1 89 ? 5.332 -7.091 6.131 1.00 94.56 89 HIS A N 1
ATOM 708 C CA . HIS A 1 89 ? 6.214 -5.992 6.548 1.00 94.56 89 HIS A CA 1
ATOM 709 C C . HIS A 1 89 ? 6.089 -5.695 8.051 1.00 94.56 89 HIS A C 1
ATOM 711 O O . HIS A 1 89 ? 5.438 -4.739 8.476 1.00 94.56 89 HIS A O 1
ATOM 717 N N . LYS A 1 90 ? 6.728 -6.537 8.871 1.00 93.81 90 LYS A N 1
ATOM 718 C CA . LYS A 1 90 ? 6.587 -6.524 10.340 1.00 93.81 90 LYS A CA 1
ATOM 719 C C . LYS A 1 90 ? 6.974 -5.196 10.991 1.00 93.81 90 LYS A C 1
ATOM 721 O O . LYS A 1 90 ? 6.275 -4.749 11.890 1.00 93.81 90 LYS A O 1
ATOM 726 N N . GLU A 1 91 ? 8.022 -4.542 10.498 1.00 94.00 91 GLU A N 1
ATOM 727 C CA . GLU A 1 91 ? 8.483 -3.260 11.051 1.00 94.00 91 GLU A CA 1
ATOM 728 C C . GLU A 1 91 ? 7.396 -2.182 10.976 1.00 94.00 91 GLU A C 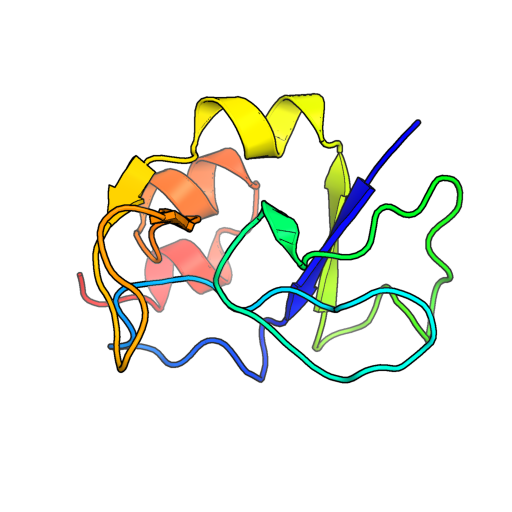1
ATOM 730 O O . GLU A 1 91 ? 7.152 -1.466 11.943 1.00 94.00 91 GLU A O 1
ATOM 735 N N . MET A 1 92 ? 6.660 -2.126 9.861 1.00 94.75 92 MET A N 1
ATOM 736 C CA . MET A 1 92 ? 5.543 -1.192 9.710 1.00 94.75 92 MET A CA 1
ATOM 737 C C . MET A 1 92 ? 4.366 -1.600 10.595 1.00 94.75 92 MET A C 1
ATOM 739 O O . MET A 1 92 ? 3.710 -0.741 11.173 1.00 94.75 92 MET A O 1
ATOM 743 N N . ALA A 1 93 ? 4.132 -2.905 10.757 1.00 95.06 93 ALA A N 1
ATOM 744 C CA . ALA A 1 93 ? 3.086 -3.432 11.628 1.00 95.06 93 ALA A CA 1
ATOM 745 C C . ALA A 1 93 ? 3.307 -3.077 13.113 1.00 95.06 93 ALA A C 1
ATOM 747 O O . ALA A 1 93 ? 2.344 -2.916 13.860 1.00 95.06 93 ALA A O 1
ATOM 748 N N . GLU A 1 94 ? 4.562 -2.963 13.549 1.00 94.88 94 GLU A N 1
ATOM 749 C CA . GLU A 1 94 ? 4.937 -2.505 14.894 1.00 94.88 94 GLU A CA 1
ATOM 750 C C . GLU A 1 94 ? 4.966 -0.979 15.009 1.00 94.88 94 GLU A C 1
ATOM 752 O O . GLU A 1 94 ? 4.748 -0.429 16.090 1.00 94.88 94 GLU A O 1
ATOM 757 N N . TRP A 1 95 ? 5.229 -0.295 13.897 1.00 93.12 95 TRP A N 1
ATOM 758 C CA . TRP A 1 95 ? 5.327 1.153 13.852 1.00 93.12 95 TRP A CA 1
ATOM 759 C C . TRP A 1 95 ? 3.967 1.852 13.879 1.00 93.12 95 TRP A C 1
ATOM 761 O O . TRP A 1 95 ? 3.838 2.871 14.553 1.00 93.12 95 TRP A O 1
ATOM 771 N N . VAL A 1 96 ? 2.955 1.346 13.173 1.00 92.88 96 VAL A N 1
ATOM 772 C CA . VAL A 1 96 ? 1.625 1.979 13.124 1.00 92.88 96 VAL A CA 1
ATOM 773 C C . VAL A 1 96 ? 0.917 1.972 14.487 1.00 92.88 96 VAL A C 1
ATOM 775 O O . VAL A 1 96 ? 1.120 1.085 15.313 1.00 92.88 96 VAL A O 1
ATOM 778 N N . THR A 1 97 ? 0.099 2.994 14.750 1.00 80.19 97 THR A N 1
ATOM 779 C CA . THR A 1 97 ? -0.534 3.232 16.073 1.00 80.19 97 THR A CA 1
ATOM 780 C C . THR A 1 97 ? -2.033 2.959 16.132 1.00 80.19 97 THR A C 1
ATOM 782 O O . THR A 1 97 ? -2.654 3.175 17.171 1.00 80.19 97 THR A O 1
ATOM 785 N N . ASN A 1 98 ? -2.614 2.557 15.013 1.00 63.91 98 ASN A N 1
ATOM 786 C CA . ASN A 1 98 ? -4.043 2.463 14.750 1.00 63.91 98 ASN A CA 1
ATOM 787 C C . ASN A 1 98 ? -4.537 1.021 14.642 1.00 63.91 98 ASN A C 1
ATOM 789 O O . ASN A 1 98 ? -3.746 0.123 14.268 1.00 63.91 98 ASN A O 1
#

Foldseek 3Di:
DKKWKWFQQPDDQAAFFTWTDAPPRPGIDFFPVRTDIDPDQDPPPSDDPGMDIDHPVLQVVQWDQDDDDPDHRGTGHTQELVSCVSRVNNVSSVRHDD

Organism: NCBI:txid323273